Protein AF-A0A2P8K8E6-F1 (afdb_monomer)

Mean predicted aligned error: 9.0 Å

Solvent-accessible surface area (backbone atoms only — not comparable to full-atom values): 8267 Å² total; per-residue (Å²): 55,40,46,49,80,89,38,66,70,42,45,52,53,45,48,50,32,49,76,69,73,43,74,76,78,82,71,84,41,77,47,82,75,72,88,78,30,76,67,43,56,59,39,60,73,48,96,50,59,71,86,78,55,71,72,46,48,71,37,83,53,17,67,81,61,78,85,72,98,48,75,89,73,67,78,91,78,89,86,80,89,87,77,68,86,95,59,85,68,57,71,68,58,51,52,48,52,53,53,51,51,56,50,58,64,71,58,79,56,83,76,65,80,82,78,74,78,79,78,77,79,80,84,128

Foldseek 3Di:
DEEDPPDPLLVLVQVLCVVVVHDGDDPPDYDNDLPVLPCVVVVLVDVDDYDDDQLCCPDPSVPSHDDDPCPSSDDDDDDDDDDDPPDDDDPVVVVVRVVVVVVVVVCPDRGDPDPPDDDDDDDD

Structure (mmCIF, N/CA/C/O backbone):
data_AF-A0A2P8K8E6-F1
#
_entry.id   AF-A0A2P8K8E6-F1
#
loop_
_atom_site.group_PDB
_atom_site.id
_atom_site.type_symbol
_atom_site.label_atom_id
_atom_site.label_alt_id
_atom_site.label_comp_id
_atom_site.label_asym_id
_atom_site.label_entity_id
_atom_site.label_seq_id
_atom_site.pdbx_PDB_ins_code
_atom_site.Cartn_x
_atom_site.Cartn_y
_atom_site.Cartn_z
_atom_site.occupancy
_atom_site.B_iso_or_equiv
_atom_site.auth_seq_id
_atom_site.auth_comp_id
_atom_site.auth_asym_id
_atom_site.auth_atom_id
_atom_site.pdbx_PDB_model_num
ATOM 1 N N . MET A 1 1 ? 7.480 -6.698 -7.851 1.00 90.12 1 MET A N 1
ATOM 2 C CA . MET A 1 1 ? 6.929 -7.180 -6.567 1.00 90.12 1 MET A CA 1
ATOM 3 C C . MET A 1 1 ? 5.535 -6.602 -6.404 1.00 90.12 1 MET A C 1
ATOM 5 O O . MET A 1 1 ? 5.377 -5.400 -6.556 1.00 90.12 1 MET A O 1
ATOM 9 N N . LEU A 1 2 ? 4.525 -7.431 -6.148 1.00 91.12 2 LEU A N 1
ATOM 10 C CA . LEU A 1 2 ? 3.136 -6.985 -5.967 1.00 91.12 2 LEU A CA 1
ATOM 11 C C . LEU A 1 2 ? 2.491 -7.743 -4.796 1.00 91.12 2 LEU A C 1
ATOM 13 O O . LEU A 1 2 ? 2.984 -8.805 -4.424 1.00 91.12 2 LEU A O 1
ATOM 17 N N . PRO A 1 3 ? 1.412 -7.229 -4.184 1.00 89.44 3 PRO A N 1
ATOM 18 C CA . PRO A 1 3 ? 0.676 -7.975 -3.168 1.00 89.44 3 PRO A CA 1
ATOM 19 C C . PRO A 1 3 ? -0.172 -9.100 -3.764 1.00 89.44 3 PRO A C 1
ATOM 21 O O . PRO A 1 3 ? -0.210 -9.276 -4.979 1.00 89.44 3 PRO A O 1
ATOM 24 N N . GLY A 1 4 ? -0.870 -9.860 -2.917 1.00 90.69 4 GLY A N 1
ATOM 25 C CA . GLY A 1 4 ? -1.797 -10.895 -3.378 1.00 90.69 4 GLY A CA 1
ATOM 26 C C . GLY A 1 4 ? -2.880 -10.359 -4.336 1.00 90.69 4 GLY A C 1
ATOM 27 O O . GLY A 1 4 ? -3.242 -9.178 -4.267 1.00 90.69 4 GLY A O 1
ATOM 28 N N . PRO A 1 5 ? -3.438 -11.207 -5.218 1.00 91.25 5 PRO A N 1
ATOM 29 C CA . PRO A 1 5 ? -4.353 -10.800 -6.298 1.00 91.25 5 PRO A CA 1
ATOM 30 C C . PRO A 1 5 ? -5.661 -10.161 -5.801 1.00 91.25 5 PRO A C 1
ATOM 32 O O . PRO A 1 5 ? -6.295 -9.371 -6.497 1.00 91.25 5 PRO A O 1
ATOM 35 N N . ALA A 1 6 ? -6.063 -10.445 -4.560 1.00 90.31 6 ALA A N 1
ATOM 36 C CA . ALA A 1 6 ? -7.245 -9.844 -3.947 1.00 90.31 6 ALA A CA 1
ATOM 37 C C . ALA A 1 6 ? -7.035 -8.384 -3.487 1.00 90.31 6 ALA A C 1
ATOM 39 O O . ALA A 1 6 ? -8.005 -7.713 -3.117 1.00 90.31 6 ALA A O 1
ATOM 40 N N . VAL A 1 7 ? -5.804 -7.867 -3.497 1.00 88.88 7 VAL A N 1
ATOM 41 C CA . VAL A 1 7 ? -5.507 -6.506 -3.039 1.00 88.88 7 VAL A CA 1
ATOM 42 C C . VAL A 1 7 ? -5.853 -5.494 -4.129 1.00 88.88 7 VAL A C 1
ATOM 44 O O . VAL A 1 7 ? -5.358 -5.564 -5.251 1.00 88.88 7 VAL A O 1
ATOM 47 N N . ALA A 1 8 ? -6.680 -4.506 -3.775 1.00 88.19 8 ALA A N 1
ATOM 48 C CA . ALA A 1 8 ? -7.209 -3.510 -4.711 1.00 88.19 8 ALA A CA 1
ATOM 49 C C . ALA A 1 8 ? -6.117 -2.777 -5.509 1.00 88.19 8 ALA A C 1
ATOM 51 O O . ALA A 1 8 ? -6.277 -2.547 -6.702 1.00 88.19 8 ALA A O 1
ATOM 52 N N . ALA A 1 9 ? -4.989 -2.465 -4.872 1.00 87.12 9 ALA A N 1
ATOM 53 C CA . ALA A 1 9 ? -3.874 -1.794 -5.527 1.00 87.12 9 ALA A CA 1
ATOM 54 C C . ALA A 1 9 ? -3.240 -2.636 -6.653 1.00 87.12 9 ALA A C 1
ATOM 56 O O . ALA A 1 9 ? -2.928 -2.097 -7.710 1.00 87.12 9 ALA A O 1
ATOM 57 N N . ARG A 1 10 ? -3.113 -3.962 -6.474 1.00 90.31 10 ARG A N 1
ATOM 58 C CA . ARG A 1 10 ? -2.653 -4.862 -7.545 1.00 90.31 10 ARG A CA 1
ATOM 59 C C . ARG A 1 10 ? -3.666 -4.923 -8.679 1.00 90.31 10 ARG A C 1
ATOM 61 O O . ARG A 1 10 ? -3.277 -4.712 -9.822 1.00 90.31 10 ARG A O 1
ATOM 68 N N . ARG A 1 11 ? -4.953 -5.106 -8.359 1.00 91.38 11 ARG A N 1
ATOM 69 C CA . ARG A 1 11 ? -6.020 -5.089 -9.373 1.00 91.38 11 ARG A CA 1
ATOM 70 C C . ARG A 1 11 ? -6.036 -3.789 -10.175 1.00 91.38 11 ARG A C 1
ATOM 72 O O . ARG A 1 11 ? -6.285 -3.827 -11.369 1.00 91.38 11 ARG A O 1
ATOM 79 N N . SER A 1 12 ? -5.744 -2.652 -9.540 1.00 89.75 12 SER A N 1
ATOM 80 C CA . SER A 1 12 ? -5.644 -1.368 -10.239 1.00 89.75 12 SER A CA 1
ATOM 81 C C . SER A 1 12 ? -4.483 -1.338 -11.235 1.00 89.75 12 SER A C 1
ATOM 83 O O . SER A 1 12 ? -4.654 -0.810 -12.326 1.00 89.75 12 SER A O 1
ATOM 85 N N . VAL A 1 13 ? -3.312 -1.873 -10.877 1.00 90.31 13 VAL A N 1
ATOM 86 C CA . VAL A 1 13 ? -2.158 -1.949 -11.791 1.00 90.31 13 VAL A CA 1
ATOM 87 C C . VAL A 1 13 ? -2.458 -2.891 -12.955 1.00 90.31 13 VAL A C 1
ATOM 89 O O . VAL A 1 13 ? -2.269 -2.520 -14.109 1.00 90.31 13 VAL A O 1
ATOM 92 N N . GLU A 1 14 ? -2.965 -4.087 -12.657 1.00 92.69 14 GLU A N 1
ATOM 93 C CA . GLU A 1 14 ? -3.331 -5.091 -13.663 1.00 92.69 14 GLU A CA 1
ATOM 94 C C . GLU A 1 14 ? -4.424 -4.578 -14.609 1.00 92.69 14 GLU A C 1
ATOM 96 O O . GLU A 1 14 ? -4.301 -4.740 -15.819 1.00 92.69 14 GLU A O 1
ATOM 101 N N . GLY A 1 15 ? -5.446 -3.905 -14.073 1.00 91.81 15 GLY A N 1
ATOM 102 C CA . GLY A 1 15 ? -6.514 -3.291 -14.859 1.00 91.81 15 GLY A CA 1
ATOM 103 C C . GLY A 1 15 ? -5.989 -2.238 -15.832 1.00 91.81 15 GLY A C 1
ATOM 104 O O . GLY A 1 15 ? -6.319 -2.294 -17.009 1.00 91.81 15 GLY A O 1
ATOM 105 N N . ARG A 1 16 ? -5.097 -1.344 -15.386 1.00 91.00 16 ARG A N 1
ATOM 106 C CA . ARG A 1 16 ? -4.517 -0.307 -16.260 1.00 91.00 16 ARG A CA 1
ATOM 107 C C . ARG A 1 16 ? -3.595 -0.874 -17.338 1.00 91.00 16 ARG A C 1
ATOM 109 O O . ARG A 1 16 ? -3.606 -0.387 -18.463 1.00 91.00 16 ARG A O 1
ATOM 116 N N . LEU A 1 17 ? -2.823 -1.914 -17.018 1.00 92.25 17 LEU A N 1
ATOM 117 C CA . LEU A 1 17 ? -2.045 -2.650 -18.022 1.00 92.25 17 LEU A CA 1
ATOM 118 C C . LEU A 1 17 ? -2.977 -3.271 -19.072 1.00 92.25 17 LEU A C 1
ATOM 120 O O . LEU A 1 17 ? -2.742 -3.106 -20.266 1.00 92.25 17 LEU A O 1
ATOM 124 N N . ALA A 1 18 ? -4.060 -3.916 -18.634 1.00 94.06 18 ALA A N 1
ATOM 125 C CA . ALA A 1 18 ? -5.036 -4.529 -19.529 1.00 94.06 18 ALA A CA 1
ATOM 126 C C . ALA A 1 18 ? -5.769 -3.497 -20.407 1.00 94.06 18 ALA A C 1
ATOM 128 O O . ALA A 1 18 ? -5.896 -3.711 -21.610 1.00 94.06 18 ALA A O 1
ATOM 129 N N . GLU A 1 19 ? -6.201 -2.365 -19.841 1.00 93.25 19 GLU A N 1
ATOM 130 C CA . GLU A 1 19 ? -6.820 -1.246 -20.573 1.00 93.25 19 GLU A CA 1
ATOM 131 C C . GLU A 1 19 ? -5.888 -0.675 -21.653 1.00 93.25 19 GLU A C 1
ATOM 133 O O . GLU A 1 19 ? -6.347 -0.285 -22.724 1.00 93.25 19 GLU A O 1
ATOM 138 N N . ALA A 1 20 ? -4.577 -0.681 -21.401 1.00 92.00 20 ALA A N 1
ATOM 139 C CA . ALA A 1 20 ? -3.555 -0.271 -22.359 1.00 92.00 20 ALA A CA 1
ATOM 140 C C . ALA A 1 20 ? -3.164 -1.371 -23.372 1.00 92.00 20 ALA A C 1
ATOM 142 O O . ALA A 1 20 ? -2.270 -1.154 -24.190 1.00 92.00 20 ALA A O 1
ATOM 143 N N . GLY A 1 21 ? -3.783 -2.558 -23.322 1.00 95.62 21 GLY A N 1
ATOM 144 C CA . GLY A 1 21 ? -3.440 -3.696 -24.185 1.00 95.62 21 GLY A CA 1
ATOM 145 C C . GLY A 1 21 ? -2.081 -4.336 -23.871 1.00 95.62 21 GLY A C 1
ATOM 146 O O . GLY A 1 21 ? -1.519 -5.043 -24.708 1.00 95.62 21 GLY A O 1
ATOM 147 N N . LEU A 1 22 ? -1.533 -4.081 -22.680 1.00 94.62 22 LEU A N 1
ATOM 148 C CA . LEU A 1 22 ? -0.250 -4.611 -22.229 1.00 94.62 22 LEU A CA 1
ATOM 149 C C . LEU A 1 22 ? -0.424 -5.978 -21.545 1.00 94.62 22 LEU A C 1
ATOM 151 O O . LEU A 1 22 ? -1.478 -6.265 -20.970 1.00 94.62 22 LEU A O 1
ATOM 155 N N . PRO A 1 23 ? 0.611 -6.839 -21.567 1.00 96.19 23 PRO A N 1
ATOM 156 C CA . PRO A 1 23 ? 0.568 -8.105 -20.849 1.00 96.19 23 PRO A CA 1
ATOM 157 C C . PRO A 1 23 ? 0.446 -7.886 -19.331 1.00 96.19 23 PRO A C 1
ATOM 159 O O . PRO A 1 23 ? 0.897 -6.861 -18.807 1.00 96.19 23 PRO A O 1
ATOM 162 N N . PRO A 1 24 ? -0.103 -8.870 -18.594 1.00 93.38 24 PRO A N 1
ATOM 163 C CA . PRO A 1 24 ? -0.142 -8.806 -17.141 1.00 93.38 24 PRO A CA 1
ATOM 164 C C . PRO A 1 24 ? 1.280 -8.695 -16.560 1.00 93.38 24 PRO A C 1
ATOM 166 O O . PRO A 1 24 ? 2.241 -9.217 -17.139 1.00 93.38 24 PRO A O 1
ATOM 169 N N . PRO A 1 25 ? 1.439 -8.045 -15.395 1.00 92.94 25 PRO A N 1
ATOM 170 C CA . PRO A 1 25 ? 2.747 -7.854 -14.790 1.00 92.94 25 PRO A CA 1
ATOM 171 C C . PRO A 1 25 ? 3.358 -9.204 -14.394 1.00 92.94 25 PRO A C 1
ATOM 173 O O . PRO A 1 25 ? 2.700 -10.055 -13.792 1.00 92.94 25 PRO A O 1
ATOM 176 N N . ARG A 1 26 ? 4.654 -9.396 -14.665 1.00 95.31 26 ARG A N 1
ATOM 177 C CA . ARG A 1 26 ? 5.403 -10.547 -14.138 1.00 95.31 26 ARG A CA 1
ATOM 178 C C . ARG A 1 26 ? 5.650 -10.365 -12.642 1.00 95.31 26 ARG A C 1
ATOM 180 O O . ARG A 1 26 ? 6.473 -9.551 -12.224 1.00 95.31 26 ARG A O 1
ATOM 187 N N . VAL A 1 27 ? 4.946 -11.141 -11.822 1.00 93.56 27 VAL A N 1
ATOM 188 C CA . VAL A 1 27 ? 5.088 -11.096 -10.361 1.00 93.56 27 VAL A CA 1
ATOM 189 C C . VAL A 1 27 ? 6.189 -12.053 -9.908 1.00 93.56 27 VAL A C 1
ATOM 191 O O . VAL A 1 27 ? 5.943 -13.234 -9.703 1.00 93.56 27 VAL A O 1
ATOM 194 N N . THR A 1 28 ? 7.407 -11.535 -9.727 1.00 94.25 28 THR A N 1
ATOM 195 C CA . THR A 1 28 ? 8.548 -12.317 -9.203 1.00 94.25 28 THR A CA 1
ATOM 196 C C . THR A 1 28 ? 8.433 -12.602 -7.705 1.00 94.25 28 THR A C 1
ATOM 198 O O . THR A 1 28 ? 8.886 -13.633 -7.225 1.00 94.25 28 THR A O 1
ATOM 201 N N . VAL A 1 29 ? 7.843 -11.667 -6.956 1.00 90.75 29 VAL A N 1
ATOM 202 C CA . VAL A 1 29 ? 7.691 -11.756 -5.499 1.00 90.75 29 VAL A CA 1
ATOM 203 C C . VAL A 1 29 ? 6.304 -11.251 -5.132 1.00 90.75 29 VAL A C 1
ATOM 205 O O . VAL A 1 29 ? 5.954 -10.112 -5.473 1.00 90.75 29 VAL A O 1
ATOM 208 N N . GLU A 1 30 ? 5.539 -12.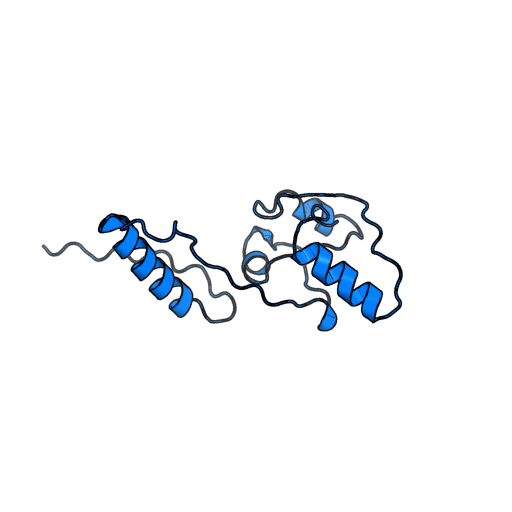102 -4.447 1.00 91.81 30 GLU A N 1
ATOM 209 C CA . GLU A 1 30 ? 4.225 -11.776 -3.901 1.00 91.81 30 GLU A CA 1
ATOM 210 C C . GLU A 1 30 ? 4.324 -11.456 -2.404 1.00 91.81 30 GLU A C 1
ATOM 212 O O . GLU A 1 30 ? 4.855 -12.251 -1.631 1.00 91.81 30 GLU A O 1
ATOM 217 N N . VAL A 1 31 ? 3.827 -10.285 -1.987 1.00 84.19 31 VAL A N 1
ATOM 218 C CA . VAL A 1 31 ? 3.950 -9.818 -0.594 1.00 84.19 31 VAL A CA 1
ATOM 219 C C . VAL A 1 31 ? 2.711 -9.065 -0.130 1.00 84.19 31 VAL A C 1
ATOM 221 O O . VAL A 1 31 ? 2.444 -7.948 -0.566 1.00 84.19 31 VAL A O 1
ATOM 224 N N . SER A 1 32 ? 2.004 -9.614 0.851 1.00 73.81 32 SER A N 1
ATOM 225 C CA . SER A 1 32 ? 0.756 -9.019 1.350 1.00 73.81 32 SER A CA 1
ATOM 226 C C . SER A 1 32 ? 0.940 -7.953 2.439 1.00 73.81 32 SER A C 1
ATOM 228 O O . SER A 1 32 ? -0.017 -7.253 2.759 1.00 73.81 32 SER A O 1
ATOM 230 N N . ASN A 1 33 ? 2.147 -7.785 2.993 1.00 68.88 33 ASN A N 1
ATOM 231 C CA . ASN A 1 33 ? 2.449 -6.750 3.987 1.00 68.88 33 ASN A CA 1
ATOM 232 C C . ASN A 1 33 ? 3.605 -5.845 3.537 1.00 68.88 33 ASN A C 1
ATOM 234 O O . ASN A 1 33 ? 4.777 -6.148 3.749 1.00 68.88 33 ASN A O 1
ATOM 238 N N . THR A 1 34 ? 3.259 -4.701 2.955 1.00 63.12 34 THR A N 1
ATOM 239 C CA . THR A 1 34 ? 4.213 -3.656 2.552 1.00 63.12 34 THR A CA 1
ATOM 240 C C . THR A 1 34 ? 4.360 -2.547 3.601 1.00 63.12 34 THR A C 1
ATOM 242 O O . THR A 1 34 ? 5.165 -1.634 3.427 1.00 63.12 34 THR A O 1
ATOM 245 N N . ALA A 1 35 ? 3.618 -2.614 4.716 1.00 58.78 35 ALA A N 1
ATOM 246 C CA . ALA A 1 35 ? 3.528 -1.523 5.685 1.00 58.78 35 ALA A CA 1
ATOM 247 C C . ALA A 1 35 ? 4.786 -1.337 6.549 1.00 58.78 35 ALA A C 1
ATOM 249 O O . ALA A 1 35 ? 5.051 -0.227 7.002 1.00 58.78 35 ALA A O 1
ATOM 250 N N . GLY A 1 36 ? 5.575 -2.397 6.750 1.00 60.59 36 GLY A N 1
ATOM 251 C CA . GLY A 1 36 ? 6.756 -2.379 7.624 1.00 60.59 36 GLY A CA 1
ATOM 252 C C . GLY A 1 36 ? 8.073 -1.977 6.955 1.00 60.59 36 GLY A C 1
ATOM 253 O O . GLY A 1 36 ? 9.114 -2.015 7.608 1.00 60.59 36 GLY A O 1
ATOM 254 N N . GLY A 1 37 ? 8.069 -1.675 5.654 1.00 67.06 37 GLY A N 1
ATOM 255 C CA . GLY A 1 37 ? 9.252 -1.256 4.891 1.00 67.06 37 GLY A CA 1
ATOM 256 C C . GLY A 1 37 ? 10.398 -2.274 4.764 1.00 67.06 37 GLY A C 1
ATOM 257 O O . GLY A 1 37 ? 11.312 -2.058 3.979 1.00 67.06 37 GLY A O 1
ATOM 258 N N . GLN A 1 38 ? 10.350 -3.407 5.470 1.00 69.44 38 GLN A N 1
ATOM 259 C CA . GLN A 1 38 ? 11.415 -4.421 5.497 1.00 69.44 38 GLN A CA 1
ATOM 260 C C . GLN A 1 38 ? 11.776 -4.943 4.100 1.00 69.44 38 GLN A C 1
ATOM 262 O O . GLN A 1 38 ? 12.941 -5.190 3.801 1.00 69.44 38 GLN A O 1
ATOM 267 N N . LEU A 1 39 ? 10.780 -5.057 3.221 1.00 78.88 39 LEU A N 1
ATOM 268 C CA . LEU A 1 39 ? 10.949 -5.574 1.862 1.00 78.88 39 LEU A CA 1
ATOM 269 C C . LEU A 1 39 ? 11.250 -4.481 0.829 1.00 78.88 39 LEU A C 1
ATOM 271 O O . LEU A 1 39 ? 11.501 -4.788 -0.331 1.00 78.88 39 LEU A O 1
ATOM 275 N N . ASN A 1 40 ? 11.317 -3.215 1.245 1.00 85.75 40 ASN A N 1
ATOM 276 C CA . ASN A 1 40 ? 11.693 -2.120 0.352 1.00 85.75 40 ASN A CA 1
ATOM 277 C C . ASN A 1 40 ? 13.174 -2.166 -0.013 1.00 85.75 40 ASN A C 1
ATOM 279 O O . ASN A 1 40 ?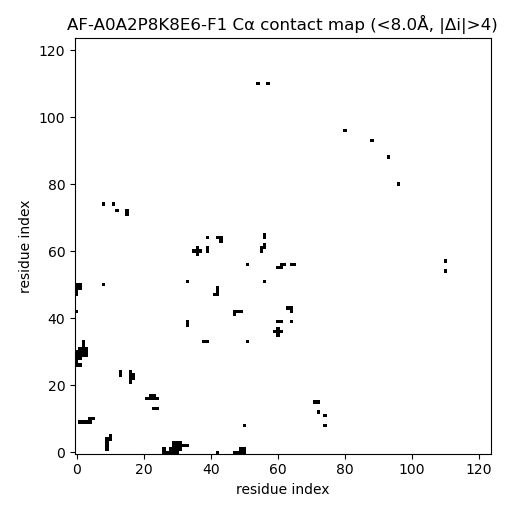 13.535 -1.737 -1.103 1.00 85.75 40 ASN A O 1
ATOM 283 N N . ARG A 1 41 ? 14.024 -2.769 0.832 1.00 86.62 41 ARG A N 1
ATOM 284 C CA . ARG A 1 41 ? 15.414 -3.048 0.449 1.00 86.62 41 ARG A CA 1
ATOM 285 C C . ARG A 1 41 ? 15.512 -3.962 -0.763 1.00 86.62 41 ARG A C 1
ATOM 287 O O . ARG A 1 41 ? 16.393 -3.751 -1.579 1.00 86.62 41 ARG A O 1
ATOM 294 N N . LEU A 1 42 ? 14.601 -4.925 -0.912 1.00 89.06 42 LEU A N 1
ATOM 295 C CA . LEU A 1 42 ? 14.599 -5.802 -2.080 1.00 89.06 42 LEU A CA 1
ATOM 296 C C . LEU A 1 42 ? 14.365 -4.994 -3.361 1.00 89.06 42 LEU A C 1
ATOM 298 O O . LEU A 1 42 ? 15.052 -5.209 -4.349 1.00 89.06 42 LEU A O 1
ATOM 302 N N . VAL A 1 43 ? 13.444 -4.029 -3.318 1.00 91.56 43 VAL A N 1
ATOM 303 C CA . VAL A 1 43 ? 13.203 -3.083 -4.419 1.00 91.56 43 VAL A CA 1
ATOM 304 C C . VAL A 1 43 ? 14.424 -2.181 -4.634 1.00 91.56 43 VAL A C 1
ATOM 306 O O . VAL A 1 43 ? 14.863 -2.025 -5.760 1.00 91.56 43 VAL A O 1
ATOM 309 N N . ALA A 1 44 ? 15.024 -1.645 -3.569 1.00 91.25 44 ALA A N 1
ATOM 310 C CA . ALA A 1 44 ? 16.185 -0.755 -3.664 1.00 91.25 44 ALA A CA 1
ATOM 311 C C . ALA A 1 44 ? 17.479 -1.446 -4.149 1.00 91.25 44 ALA A C 1
ATOM 313 O O . ALA A 1 44 ? 18.421 -0.768 -4.547 1.00 91.25 44 ALA A O 1
ATOM 314 N N . GLN A 1 45 ? 17.553 -2.777 -4.072 1.00 91.94 45 GLN A N 1
ATOM 315 C CA . GLN A 1 45 ? 18.737 -3.580 -4.406 1.00 91.94 45 GLN A CA 1
ATOM 316 C C . GLN A 1 45 ? 18.511 -4.495 -5.621 1.00 91.94 45 GLN A C 1
ATOM 318 O O . GLN A 1 45 ? 19.254 -5.455 -5.816 1.00 91.94 45 GLN A O 1
ATOM 323 N N . SER A 1 46 ? 17.472 -4.241 -6.418 1.00 93.50 46 SER A N 1
ATOM 324 C CA . SER A 1 46 ? 17.168 -5.006 -7.629 1.00 93.50 46 SER A CA 1
ATOM 325 C C . SER A 1 46 ? 16.465 -4.137 -8.671 1.00 93.50 46 SER A C 1
ATOM 327 O O . SER A 1 46 ? 16.102 -2.999 -8.395 1.00 93.50 46 SER A O 1
ATOM 329 N N . ASP A 1 47 ? 16.192 -4.708 -9.842 1.00 93.38 47 ASP A N 1
ATOM 330 C CA . ASP A 1 47 ? 15.384 -4.069 -10.890 1.00 93.38 47 ASP A CA 1
ATOM 331 C C . ASP A 1 47 ? 13.874 -4.323 -10.712 1.00 93.38 47 ASP A C 1
ATOM 333 O O . ASP A 1 47 ? 13.082 -4.249 -11.656 1.00 93.38 47 ASP A O 1
ATOM 337 N N . LEU A 1 48 ? 13.443 -4.686 -9.501 1.00 94.12 48 LEU A N 1
ATOM 338 C CA . LEU A 1 48 ? 12.030 -4.889 -9.211 1.00 94.12 48 LEU A CA 1
ATOM 339 C C . LEU A 1 48 ? 11.317 -3.552 -9.032 1.00 94.12 48 LEU A C 1
ATOM 341 O O . LEU A 1 48 ? 11.787 -2.651 -8.352 1.00 94.12 48 LEU A O 1
ATOM 345 N N . VAL A 1 49 ? 10.091 -3.483 -9.542 1.00 92.19 49 VAL A N 1
ATOM 346 C CA . VAL A 1 49 ? 9.160 -2.377 -9.287 1.00 92.19 49 VAL A CA 1
ATOM 347 C C . VAL A 1 49 ? 8.079 -2.837 -8.311 1.00 92.19 49 VAL A C 1
ATOM 349 O O . VAL A 1 49 ? 7.692 -4.011 -8.314 1.00 92.19 49 VAL A O 1
ATOM 352 N N . SER A 1 50 ? 7.595 -1.931 -7.460 1.00 91.06 50 SER A N 1
ATOM 353 C CA . SER A 1 50 ? 6.519 -2.195 -6.500 1.00 91.06 50 SER A CA 1
ATOM 354 C C . SER A 1 50 ? 5.570 -1.002 -6.376 1.00 91.06 50 SER A C 1
ATOM 356 O O . SER A 1 50 ? 5.814 0.069 -6.926 1.00 91.06 50 SER A O 1
ATOM 358 N N . ILE A 1 51 ? 4.484 -1.200 -5.635 1.00 88.81 51 ILE A N 1
ATOM 359 C CA . ILE A 1 51 ? 3.512 -0.167 -5.271 1.00 88.81 51 ILE A CA 1
ATOM 360 C C . ILE A 1 51 ? 3.705 0.266 -3.813 1.00 88.81 51 ILE A C 1
ATOM 362 O O . ILE A 1 51 ? 3.946 -0.560 -2.931 1.00 88.8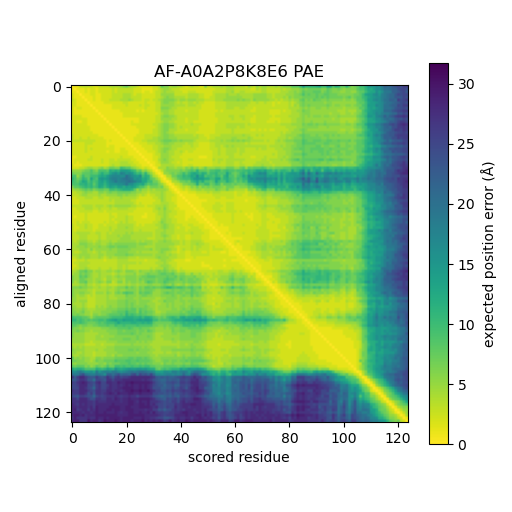1 51 ILE A O 1
ATOM 366 N N . MET A 1 52 ? 3.566 1.564 -3.549 1.00 87.31 52 MET A N 1
ATOM 367 C CA . MET A 1 52 ? 3.746 2.164 -2.224 1.00 87.31 52 MET A CA 1
ATOM 368 C C . MET A 1 52 ? 2.790 3.351 -2.036 1.00 87.31 52 MET A C 1
ATOM 370 O O . MET A 1 52 ? 2.471 4.050 -2.994 1.00 87.31 52 MET A O 1
ATOM 374 N N . SER A 1 53 ? 2.336 3.587 -0.799 1.00 87.31 53 SER A N 1
A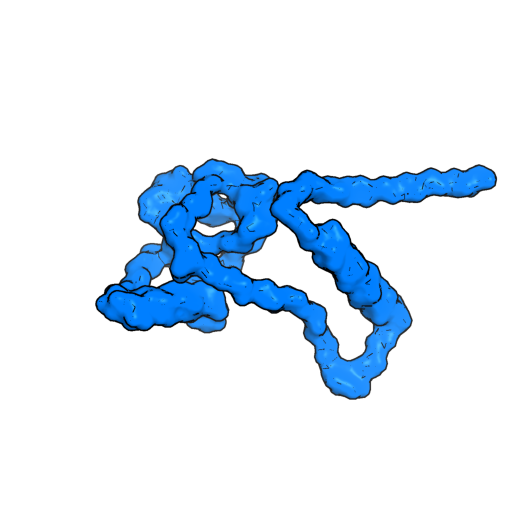TOM 375 C CA . SER A 1 53 ? 1.606 4.813 -0.450 1.00 87.31 53 SER A CA 1
ATOM 376 C C . SER A 1 53 ? 2.540 6.020 -0.493 1.00 87.31 53 SER A C 1
ATOM 378 O O . SER A 1 53 ? 3.623 5.974 0.083 1.00 87.31 53 SER A O 1
ATOM 380 N N . GLU A 1 54 ? 2.101 7.136 -1.069 1.00 87.25 54 GLU A N 1
ATOM 381 C CA . GLU A 1 54 ? 2.892 8.375 -1.112 1.00 87.25 54 GLU A CA 1
ATOM 382 C C . GLU A 1 54 ? 3.301 8.854 0.292 1.00 87.25 54 GLU A C 1
ATOM 384 O O . GLU A 1 54 ? 4.443 9.248 0.513 1.00 87.25 54 GLU A O 1
ATOM 389 N N . SER A 1 55 ? 2.424 8.683 1.287 1.00 84.81 55 SER A N 1
ATOM 390 C CA . SER A 1 55 ? 2.753 8.961 2.691 1.00 84.81 55 SER A CA 1
ATOM 391 C C . SER A 1 55 ? 3.890 8.090 3.242 1.00 84.81 55 SER A C 1
ATOM 393 O O . SER A 1 55 ? 4.662 8.550 4.073 1.00 84.81 55 SER A O 1
ATOM 395 N N . GLN A 1 56 ? 4.029 6.844 2.779 1.00 85.44 56 GLN A N 1
ATOM 396 C CA . GLN A 1 56 ? 5.111 5.940 3.192 1.00 85.44 56 GLN A CA 1
ATOM 397 C C . GLN A 1 56 ? 6.430 6.240 2.494 1.00 85.44 56 GLN A C 1
ATOM 399 O O . GLN A 1 56 ? 7.489 5.966 3.065 1.00 85.44 56 GLN A O 1
ATOM 404 N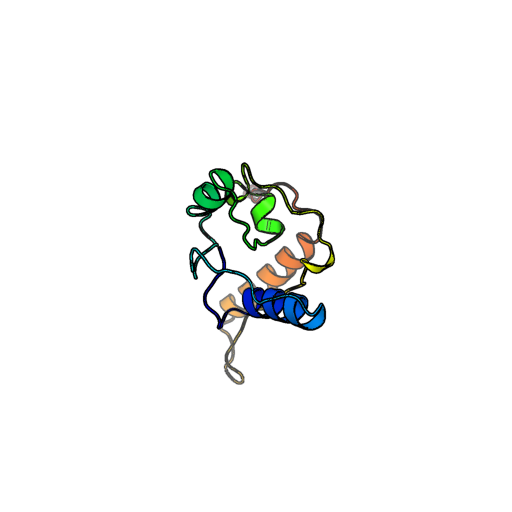 N . LEU A 1 57 ? 6.365 6.804 1.290 1.00 88.44 57 LEU A N 1
ATOM 405 C CA . LEU A 1 57 ? 7.541 7.222 0.541 1.00 88.44 57 LEU A CA 1
ATOM 406 C C . LEU A 1 57 ? 8.273 8.375 1.246 1.00 88.44 57 LEU A C 1
ATOM 408 O O . LEU A 1 57 ? 9.497 8.396 1.261 1.00 88.44 57 LEU A O 1
ATOM 412 N N . GLY A 1 58 ? 7.535 9.282 1.897 1.00 86.31 58 GLY A N 1
ATOM 413 C CA . GLY A 1 58 ? 8.109 10.372 2.699 1.00 86.31 58 GLY A CA 1
ATOM 414 C C . GLY A 1 58 ? 8.654 9.958 4.075 1.00 86.31 58 GLY A C 1
ATOM 415 O O . GLY A 1 58 ? 9.201 10.790 4.794 1.00 86.31 58 GLY A O 1
ATOM 416 N N . MET A 1 59 ? 8.495 8.693 4.473 1.00 86.75 59 MET A N 1
ATOM 417 C CA . MET A 1 59 ? 8.961 8.166 5.761 1.00 86.75 59 MET A CA 1
ATOM 418 C C . MET A 1 59 ? 10.236 7.329 5.599 1.00 86.75 59 MET A C 1
ATOM 420 O O . MET A 1 59 ? 10.673 7.037 4.490 1.00 86.75 59 MET A O 1
ATOM 424 N N . ALA A 1 60 ? 10.800 6.847 6.713 1.00 86.19 60 ALA A N 1
ATOM 425 C CA . ALA A 1 60 ? 11.961 5.948 6.703 1.00 86.19 60 ALA A CA 1
ATOM 426 C C . ALA A 1 60 ? 11.756 4.688 5.835 1.00 86.19 60 ALA A C 1
ATOM 428 O O . ALA A 1 60 ? 12.717 4.146 5.295 1.00 86.19 60 ALA A O 1
ATOM 429 N N . SER A 1 61 ? 10.508 4.237 5.657 1.00 84.81 61 SER A N 1
ATOM 430 C CA . SER A 1 61 ? 10.170 3.143 4.742 1.00 84.81 61 SER A CA 1
ATOM 431 C C . SER A 1 61 ? 10.478 3.453 3.275 1.00 84.81 61 SER A C 1
ATOM 433 O O . SER A 1 61 ? 10.751 2.523 2.526 1.00 84.81 61 SER A O 1
ATOM 435 N N . GLY A 1 62 ? 10.432 4.714 2.848 1.00 87.56 62 GLY A N 1
ATOM 436 C CA . GLY A 1 62 ? 10.711 5.127 1.471 1.00 87.56 62 GLY A CA 1
ATOM 437 C C . GLY A 1 62 ? 12.187 5.377 1.165 1.00 87.56 62 GLY A C 1
ATOM 438 O O . GLY A 1 62 ? 12.523 5.680 0.024 1.00 87.56 62 GLY A O 1
ATOM 439 N N . GLN A 1 63 ? 13.078 5.260 2.154 1.00 88.31 63 GLN A N 1
ATOM 440 C CA . GLN A 1 63 ? 14.493 5.575 1.978 1.00 88.31 63 GLN A CA 1
ATOM 441 C C . GLN A 1 63 ? 15.119 4.738 0.850 1.00 88.31 63 GLN A C 1
ATOM 443 O O . GLN A 1 63 ? 15.067 3.509 0.875 1.00 88.31 63 GLN A O 1
ATOM 448 N N . GLY A 1 64 ? 15.750 5.413 -0.114 1.00 89.81 64 GLY A N 1
ATOM 449 C CA . GLY A 1 64 ? 16.390 4.764 -1.265 1.00 89.81 64 GLY A CA 1
ATOM 450 C C . GLY A 1 64 ? 15.425 4.331 -2.372 1.00 89.81 64 GLY A C 1
ATOM 451 O O . GLY A 1 64 ? 15.850 3.659 -3.305 1.00 89.81 64 GLY A O 1
ATOM 452 N N . LEU A 1 65 ? 14.147 4.711 -2.286 1.00 91.88 65 LEU A N 1
ATOM 453 C CA . LEU A 1 65 ? 13.162 4.495 -3.339 1.00 91.88 65 LEU A CA 1
ATOM 454 C C . LEU A 1 65 ? 12.810 5.811 -4.028 1.00 91.88 65 LEU A C 1
ATOM 456 O O . LEU A 1 65 ? 12.786 6.873 -3.407 1.00 91.88 65 LEU A O 1
ATOM 460 N N . ALA A 1 66 ? 12.479 5.719 -5.311 1.00 92.88 66 ALA A N 1
ATOM 461 C CA . ALA A 1 66 ? 11.975 6.834 -6.094 1.00 92.88 66 ALA A CA 1
ATOM 462 C C . ALA A 1 66 ? 10.657 6.439 -6.775 1.00 92.88 66 ALA A C 1
ATOM 464 O O . ALA A 1 66 ? 10.503 5.287 -7.194 1.00 92.88 66 ALA A O 1
ATOM 465 N N . PRO A 1 67 ? 9.694 7.369 -6.896 1.00 92.56 67 PRO A N 1
ATOM 466 C CA . PRO A 1 67 ? 8.493 7.115 -7.669 1.00 92.56 67 PRO A CA 1
ATOM 467 C C . PRO A 1 67 ? 8.853 7.083 -9.159 1.00 92.56 67 PRO A C 1
ATOM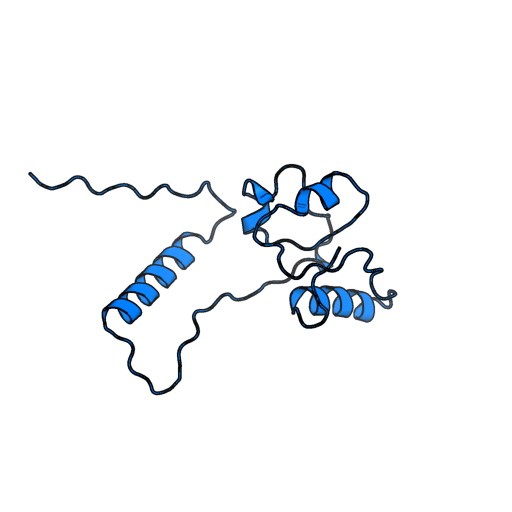 469 O O . PRO A 1 67 ? 9.594 7.938 -9.644 1.00 92.56 67 PRO A O 1
ATOM 472 N N . LEU A 1 68 ? 8.297 6.126 -9.902 1.00 90.81 68 LEU A N 1
ATOM 473 C CA . LEU A 1 68 ? 8.416 6.131 -11.358 1.00 90.81 68 LEU A CA 1
ATOM 474 C C . LEU A 1 68 ? 7.576 7.277 -11.950 1.00 90.81 68 LEU A C 1
ATOM 476 O O . LEU A 1 68 ? 6.477 7.540 -11.444 1.00 90.81 68 LEU A O 1
ATOM 480 N N . PRO A 1 69 ? 8.042 7.948 -13.022 1.00 88.62 69 PRO A N 1
ATOM 481 C CA . PRO A 1 69 ? 7.322 9.039 -13.679 1.00 88.62 69 PRO A CA 1
ATOM 482 C C . PRO A 1 69 ? 6.166 8.506 -14.547 1.00 88.62 69 PRO A C 1
ATOM 484 O O . PRO A 1 69 ? 6.115 8.738 -15.748 1.00 88.62 69 PRO A O 1
ATOM 487 N N . MET A 1 70 ? 5.242 7.763 -13.932 1.00 84.75 70 MET A N 1
ATOM 488 C CA . MET A 1 70 ? 4.080 7.146 -14.572 1.00 84.75 70 MET A CA 1
ATOM 489 C C . MET A 1 70 ? 2.814 7.629 -13.860 1.00 84.75 70 MET A C 1
ATOM 491 O O . MET A 1 70 ? 2.449 7.134 -12.788 1.00 84.75 70 MET A O 1
ATOM 495 N N . ALA A 1 71 ? 2.161 8.647 -14.421 1.00 82.44 71 ALA A N 1
ATOM 496 C CA . ALA A 1 71 ? 0.947 9.233 -13.844 1.00 82.44 71 ALA A CA 1
ATOM 497 C C . ALA A 1 71 ? -0.204 8.213 -13.829 1.00 82.44 71 ALA A C 1
ATOM 499 O O . ALA A 1 71 ? -0.967 8.109 -12.866 1.00 82.44 71 ALA A O 1
ATOM 500 N N . GLU A 1 72 ? -0.232 7.364 -14.846 1.00 80.06 72 GLU A N 1
ATOM 501 C CA . GLU A 1 72 ? -1.106 6.217 -15.035 1.00 80.06 72 GLU A CA 1
ATOM 502 C C . GLU A 1 72 ? -0.815 5.091 -14.035 1.00 80.06 72 GLU A C 1
ATOM 504 O O . GLU A 1 72 ? -1.544 4.111 -14.009 1.00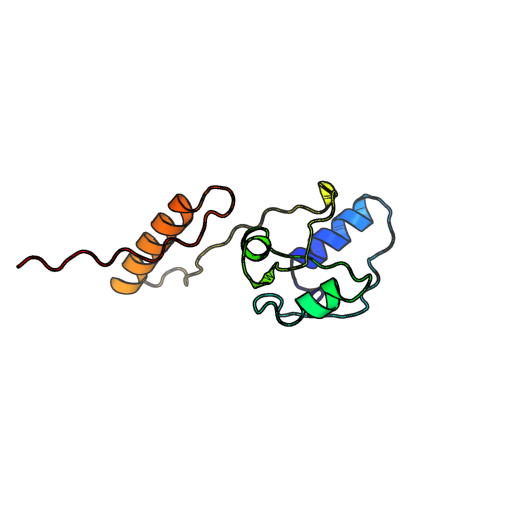 80.06 72 GLU A O 1
ATOM 509 N N . ALA A 1 73 ? 0.175 5.206 -13.147 1.00 77.38 73 ALA A N 1
ATOM 510 C CA . ALA A 1 73 ? 0.354 4.284 -12.019 1.00 77.38 73 ALA A CA 1
ATOM 511 C C . ALA A 1 73 ? -0.230 4.816 -10.705 1.00 77.38 73 ALA A C 1
ATOM 513 O O . ALA A 1 73 ? -0.192 4.120 -9.690 1.00 77.38 73 ALA A O 1
ATOM 514 N N . ARG A 1 74 ? -0.731 6.057 -10.689 1.00 84.50 74 ARG A N 1
ATOM 515 C CA . ARG A 1 74 ? -1.232 6.709 -9.475 1.00 84.50 74 ARG A CA 1
ATOM 516 C C . ARG A 1 74 ? -2.721 6.445 -9.305 1.00 84.50 74 ARG A C 1
ATOM 518 O O . ARG A 1 74 ? -3.521 6.719 -10.202 1.00 84.50 74 ARG A O 1
ATOM 525 N N . PHE A 1 75 ? -3.100 5.930 -8.143 1.00 84.06 75 PHE A N 1
ATOM 526 C CA . PHE A 1 75 ? -4.490 5.682 -7.778 1.00 84.06 75 PHE A CA 1
ATOM 527 C C . PHE A 1 75 ? -4.777 6.242 -6.388 1.00 84.06 75 PHE A C 1
ATOM 529 O O . PHE A 1 75 ? -3.994 6.083 -5.451 1.00 84.06 75 PHE A O 1
ATOM 536 N N . THR A 1 76 ? -5.930 6.890 -6.259 1.00 84.19 76 THR A N 1
ATOM 537 C CA . THR A 1 76 ? -6.414 7.398 -4.979 1.00 84.19 76 THR A CA 1
ATOM 538 C C . THR A 1 76 ? -7.112 6.270 -4.239 1.00 84.19 76 THR A C 1
ATOM 540 O O . THR A 1 76 ? -7.970 5.587 -4.797 1.00 84.19 76 THR A O 1
ATOM 543 N N . ARG A 1 77 ? -6.763 6.076 -2.967 1.00 83.62 77 ARG A N 1
ATOM 544 C CA . ARG A 1 77 ? -7.517 5.205 -2.064 1.00 83.62 77 ARG A CA 1
ATOM 545 C C . ARG A 1 77 ? -8.144 6.043 -0.961 1.00 83.62 77 ARG A C 1
ATOM 547 O O . ARG A 1 77 ? -7.475 6.899 -0.388 1.00 83.62 77 ARG A O 1
ATOM 554 N N . THR A 1 78 ? -9.391 5.747 -0.626 1.00 86.44 78 THR A N 1
ATOM 555 C CA . THR A 1 78 ? -10.044 6.319 0.553 1.00 86.44 78 THR A CA 1
ATOM 556 C C . THR A 1 78 ? -9.765 5.421 1.749 1.00 86.44 78 THR A C 1
ATOM 558 O O . THR A 1 78 ? -10.000 4.213 1.692 1.00 86.44 78 THR A O 1
ATOM 561 N N . ILE A 1 79 ? -9.247 6.004 2.828 1.00 86.44 79 ILE A N 1
ATOM 562 C CA . ILE A 1 79 ? -9.096 5.328 4.118 1.00 86.44 79 ILE A CA 1
ATOM 563 C C . ILE A 1 79 ? -10.266 5.739 4.999 1.00 86.44 79 ILE A C 1
ATOM 565 O O . ILE A 1 79 ? -10.582 6.921 5.091 1.00 86.44 79 ILE A O 1
ATOM 569 N N . GLY A 1 80 ? -10.915 4.759 5.622 1.00 91.12 80 GLY A N 1
ATOM 570 C CA . GLY A 1 80 ? -12.070 4.987 6.480 1.00 91.12 80 GLY A CA 1
ATOM 571 C C . GLY A 1 80 ? -12.045 4.091 7.709 1.00 91.12 80 GLY A C 1
ATOM 572 O O . GLY A 1 80 ? -11.407 3.037 7.716 1.00 91.12 80 GLY A O 1
ATOM 573 N N . ALA A 1 81 ? -12.762 4.520 8.742 1.00 92.62 81 ALA A N 1
ATOM 574 C CA . ALA A 1 81 ? -13.068 3.695 9.899 1.00 92.62 81 ALA A CA 1
ATOM 575 C C . ALA A 1 81 ? -14.371 2.927 9.641 1.00 92.62 81 ALA A C 1
ATOM 577 O O . ALA A 1 81 ? -15.365 3.509 9.210 1.00 92.62 81 ALA A O 1
ATOM 578 N N . LEU A 1 82 ? -14.372 1.618 9.899 1.00 93.94 82 LEU A N 1
ATOM 579 C CA . LEU A 1 82 ? -15.557 0.777 9.742 1.00 93.94 82 LEU A CA 1
ATOM 580 C C . LEU A 1 82 ? -16.123 0.413 11.113 1.00 93.94 82 LEU A C 1
ATOM 582 O O . LEU A 1 82 ? -15.399 -0.057 11.990 1.00 93.94 82 LEU A O 1
ATOM 586 N N . THR A 1 83 ? -17.433 0.584 11.275 1.00 94.00 83 THR A N 1
ATOM 587 C CA . THR A 1 83 ? -18.175 0.199 12.480 1.00 94.00 83 THR A CA 1
ATOM 588 C C . THR A 1 83 ? -19.386 -0.647 12.104 1.00 94.00 83 THR A C 1
ATOM 590 O O . THR A 1 83 ? -19.875 -0.611 10.971 1.00 94.00 83 THR A O 1
ATOM 593 N N . ARG A 1 84 ? -19.867 -1.474 13.039 1.00 95.19 84 ARG A N 1
ATOM 594 C CA . ARG A 1 84 ? -21.049 -2.302 12.789 1.00 95.19 84 ARG A CA 1
ATOM 595 C C . ARG A 1 84 ? -22.293 -1.414 12.767 1.00 95.19 84 ARG A C 1
ATOM 597 O O . ARG A 1 84 ? -22.591 -0.738 13.748 1.00 95.19 84 ARG A O 1
ATOM 604 N N . LYS A 1 85 ? -23.060 -1.483 11.677 1.00 94.56 85 LYS A N 1
ATOM 605 C CA . LYS A 1 85 ? -24.356 -0.804 11.566 1.00 94.56 85 LYS A CA 1
ATOM 606 C C . LYS A 1 85 ? -25.283 -1.217 12.717 1.00 94.56 85 LYS A C 1
ATOM 608 O O . LYS A 1 85 ? -25.415 -2.402 13.008 1.00 94.56 85 LYS A O 1
ATOM 613 N N . GLY A 1 86 ? -25.944 -0.237 13.331 1.00 92.75 86 GLY A N 1
ATOM 614 C CA . GLY A 1 86 ? -26.943 -0.461 14.382 1.00 92.75 86 GLY A CA 1
ATOM 615 C C . GLY A 1 86 ? -26.372 -0.702 15.781 1.00 92.75 86 GLY A C 1
ATOM 616 O O . GLY A 1 86 ? -27.144 -0.942 16.702 1.00 92.75 86 GLY A O 1
ATOM 617 N N . VAL A 1 87 ? -25.051 -0.622 15.964 1.00 93.62 87 VAL A N 1
ATOM 618 C CA . VAL A 1 87 ? -24.426 -0.689 17.290 1.00 93.62 87 VAL A CA 1
ATOM 619 C C . VAL A 1 87 ? -23.992 0.708 17.711 1.00 93.62 87 VAL A C 1
ATOM 621 O O . VAL A 1 87 ? -23.224 1.359 17.004 1.00 93.62 87 VAL A O 1
ATOM 624 N N . ALA A 1 88 ? -24.474 1.158 18.871 1.00 93.31 88 ALA A N 1
ATOM 625 C CA . ALA A 1 88 ? -24.001 2.392 19.480 1.00 93.31 88 ALA A CA 1
ATOM 626 C C . ALA A 1 88 ? -22.532 2.233 19.889 1.00 93.31 88 ALA A C 1
ATOM 628 O O . ALA A 1 88 ? -22.157 1.267 20.558 1.00 93.31 88 ALA A O 1
ATOM 629 N N . LEU A 1 89 ? -21.694 3.182 19.478 1.00 96.19 89 LEU A N 1
ATOM 630 C CA . LEU A 1 89 ? -20.301 3.218 19.899 1.00 96.19 89 LEU A CA 1
ATOM 631 C C . LEU A 1 89 ? -20.217 3.715 21.348 1.00 96.19 89 LEU A C 1
ATOM 633 O O . LEU A 1 89 ? -20.926 4.657 21.705 1.00 96.19 89 LEU A O 1
ATOM 637 N N . PRO A 1 90 ? -19.333 3.143 22.186 1.00 96.44 90 PRO 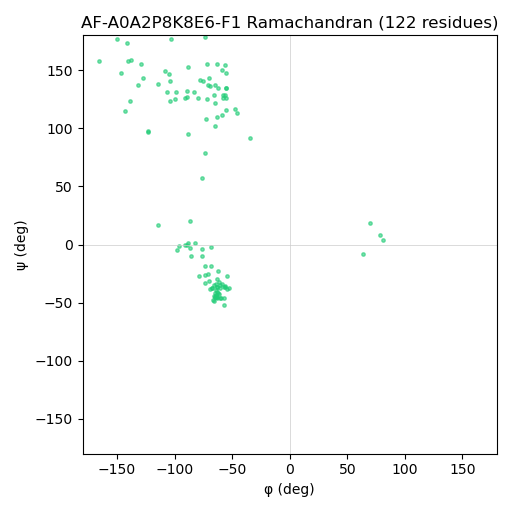A N 1
ATOM 638 C CA . PRO A 1 90 ? -19.017 3.738 23.477 1.00 96.44 90 PRO A CA 1
ATOM 639 C C . PRO A 1 90 ? -18.550 5.194 23.304 1.00 96.44 90 PRO A C 1
ATOM 641 O O . PRO A 1 90 ? -17.859 5.480 22.320 1.00 96.44 90 PRO A O 1
ATOM 644 N N . PRO A 1 91 ? -18.817 6.102 24.264 1.00 97.00 91 PRO A N 1
ATOM 645 C CA . PRO A 1 91 ? -18.447 7.515 24.140 1.00 97.00 91 PRO A CA 1
ATOM 646 C C . PRO A 1 91 ? -16.968 7.742 23.796 1.00 97.00 91 PRO A C 1
ATOM 648 O O . PRO A 1 91 ? -16.636 8.603 22.988 1.00 97.00 91 PRO A O 1
ATOM 651 N N . LEU A 1 92 ? -16.069 6.917 24.346 1.00 97.62 92 LEU A N 1
ATOM 652 C CA . LEU A 1 92 ? -14.639 6.992 24.046 1.00 97.62 92 LEU A CA 1
ATOM 653 C C . LEU A 1 92 ? -14.311 6.604 22.595 1.00 97.62 92 LEU A C 1
ATOM 655 O O . LEU A 1 92 ? -13.438 7.214 21.987 1.00 97.62 92 LEU A O 1
ATOM 659 N N . ALA A 1 93 ? -15.009 5.616 22.030 1.00 96.56 93 ALA A N 1
ATOM 660 C CA . ALA A 1 93 ? -14.823 5.215 20.638 1.00 96.56 93 ALA A CA 1
ATOM 661 C C . ALA A 1 93 ? -15.336 6.297 19.680 1.00 96.56 93 ALA A C 1
ATOM 663 O O . ALA A 1 93 ? -14.682 6.587 18.682 1.00 96.56 93 ALA A O 1
ATOM 664 N N . GLN A 1 94 ? -16.455 6.944 20.012 1.00 95.69 94 GLN A N 1
ATOM 665 C CA . GLN A 1 94 ? -16.948 8.087 19.248 1.00 95.69 94 GLN A CA 1
ATOM 666 C C . GLN A 1 94 ? -15.965 9.261 19.304 1.00 95.69 94 GLN A C 1
ATOM 668 O O . GLN A 1 94 ? -15.570 9.778 18.261 1.00 95.69 94 GLN A O 1
ATOM 673 N N . ARG A 1 95 ? -15.462 9.589 20.502 1.00 97.00 95 ARG A N 1
ATOM 674 C CA . ARG A 1 95 ? -14.439 10.626 20.668 1.00 97.00 95 ARG A CA 1
ATOM 675 C C . ARG A 1 95 ? -13.150 10.310 19.910 1.00 97.00 95 ARG A C 1
ATOM 677 O O . ARG A 1 95 ? -12.511 11.209 19.373 1.00 97.00 95 ARG A O 1
ATOM 684 N N . PHE A 1 96 ? -12.756 9.041 19.862 1.00 96.81 96 PHE A N 1
ATOM 685 C CA . PHE A 1 96 ? -11.604 8.607 19.079 1.00 96.81 96 PHE A CA 1
ATOM 686 C C . PHE A 1 96 ? -11.809 8.850 17.578 1.00 96.81 96 PHE A C 1
ATOM 688 O O . PHE A 1 96 ? -10.903 9.374 16.936 1.00 96.81 96 PHE A O 1
ATOM 695 N N . LEU A 1 97 ? -12.984 8.520 17.029 1.00 95.75 97 LEU A N 1
ATOM 696 C CA . LEU A 1 97 ? -13.289 8.763 15.614 1.00 95.75 97 LEU A CA 1
ATOM 697 C C . LEU A 1 97 ? -13.279 10.256 15.265 1.00 95.75 97 LEU A C 1
ATOM 699 O O . LEU A 1 97 ? -12.712 10.624 14.241 1.00 95.75 97 LEU A O 1
ATOM 703 N N . GLU A 1 98 ? -13.822 11.112 16.134 1.00 95.12 98 GLU A N 1
ATOM 704 C CA . GLU A 1 98 ? -13.764 12.573 15.966 1.00 95.12 98 GLU A CA 1
ATOM 705 C C . GLU A 1 98 ? -12.314 13.068 15.859 1.00 95.12 98 GLU A C 1
ATOM 707 O O . GLU A 1 98 ? -11.946 13.732 14.892 1.00 95.12 98 GLU A O 1
ATOM 712 N N . LEU A 1 99 ? -11.465 12.685 16.820 1.00 96.25 99 LEU A N 1
ATOM 713 C CA . LEU A 1 99 ? -10.051 13.071 16.834 1.00 96.25 99 LEU A CA 1
ATOM 714 C C . LEU A 1 99 ? -9.290 12.522 15.620 1.00 96.25 99 LEU A C 1
ATOM 716 O O . LEU A 1 99 ? -8.397 13.188 15.090 1.00 96.25 99 LEU A O 1
ATOM 720 N N . LEU A 1 100 ? -9.631 11.308 15.181 1.00 94.69 100 LEU A N 1
ATOM 721 C CA . LEU A 1 100 ? -9.036 10.687 14.003 1.00 94.69 100 LEU A CA 1
ATOM 722 C C . LEU A 1 100 ? -9.374 11.480 12.733 1.00 94.69 100 LEU A C 1
ATOM 724 O O . LEU A 1 100 ? -8.478 11.754 11.936 1.00 94.69 100 LEU A O 1
ATOM 728 N N . GLU A 1 101 ? -10.633 11.887 12.562 1.00 93.44 101 GLU A N 1
ATOM 729 C CA . GLU A 1 101 ? -11.059 12.714 11.429 1.00 93.44 101 GLU A CA 1
ATOM 730 C C . GLU A 1 101 ? -10.426 14.108 11.445 1.00 93.44 101 GLU A C 1
ATOM 732 O O . GLU A 1 101 ? -9.946 14.570 10.409 1.00 93.44 101 GLU A O 1
ATOM 737 N N . GLU A 1 102 ? -10.395 14.773 12.603 1.00 93.50 102 GLU A N 1
ATOM 738 C CA . GLU A 1 102 ? -9.746 16.080 12.768 1.00 93.50 102 GLU A CA 1
ATOM 739 C C . GLU A 1 102 ? -8.265 16.015 12.372 1.00 93.50 102 GLU A C 1
ATOM 741 O O . GLU A 1 102 ? -7.780 16.849 11.603 1.00 93.50 102 GLU A O 1
ATOM 746 N N . THR A 1 103 ? -7.560 14.984 12.846 1.00 91.25 103 THR A N 1
ATOM 747 C CA . THR A 1 103 ? -6.140 14.776 12.538 1.00 91.25 103 THR A CA 1
ATOM 748 C C . THR A 1 103 ? -5.936 14.499 11.049 1.00 91.25 103 THR A C 1
ATOM 750 O O . THR A 1 103 ? -5.088 15.132 10.423 1.00 91.25 103 THR A O 1
ATOM 753 N N . ALA A 1 104 ? -6.755 13.628 10.450 1.00 87.75 104 ALA A N 1
ATOM 754 C CA . ALA A 1 104 ? -6.651 13.279 9.033 1.00 87.75 104 ALA A CA 1
ATOM 755 C C . ALA A 1 104 ? -6.907 14.479 8.102 1.00 87.75 104 ALA A C 1
ATOM 757 O O . ALA A 1 104 ? -6.245 14.614 7.075 1.00 87.75 104 ALA A O 1
ATOM 758 N N . ARG A 1 105 ? -7.831 15.383 8.460 1.00 82.62 105 ARG A N 1
ATOM 759 C CA . ARG A 1 105 ? -8.071 16.630 7.705 1.00 82.62 105 ARG A CA 1
ATOM 760 C C . ARG A 1 105 ? -6.916 17.625 7.845 1.00 82.62 105 ARG A C 1
ATOM 762 O O . ARG A 1 105 ? -6.647 18.373 6.909 1.00 82.62 105 ARG A O 1
ATOM 769 N N . GLY A 1 106 ? -6.230 17.631 8.989 1.00 72.19 106 GLY A N 1
ATOM 770 C CA . GLY A 1 106 ? -5.058 18.476 9.237 1.00 72.19 106 GLY A CA 1
ATOM 771 C C . GLY A 1 106 ? -3.780 18.027 8.516 1.00 72.19 106 GLY A C 1
ATOM 772 O O . GLY A 1 106 ? -2.864 18.832 8.360 1.00 72.19 106 GLY A O 1
ATOM 773 N N . GLU A 1 107 ? -3.713 16.773 8.061 1.00 62.16 107 GLU A N 1
ATOM 774 C CA . GLU A 1 107 ? -2.572 16.198 7.329 1.00 62.16 107 GLU A CA 1
ATOM 775 C C . GLU A 1 107 ? -2.639 16.394 5.802 1.00 62.16 107 GLU A C 1
ATOM 777 O O . GLU A 1 107 ? -1.741 15.945 5.092 1.00 62.16 107 GLU A O 1
ATOM 782 N N . VAL A 1 108 ? -3.665 17.070 5.268 1.00 49.69 108 VAL A N 1
ATOM 783 C CA . VAL A 1 108 ? -3.832 17.287 3.817 1.00 49.69 108 VAL A CA 1
ATOM 784 C C . VAL A 1 108 ? -2.825 18.335 3.304 1.00 49.69 108 VAL A C 1
ATOM 786 O O . VAL A 1 108 ? -3.138 19.505 3.108 1.00 49.69 108 VAL A O 1
ATOM 789 N N . GLY A 1 109 ? -1.583 17.898 3.102 1.00 47.72 109 GLY A N 1
ATOM 790 C CA . GLY A 1 109 ? -0.465 18.595 2.460 1.00 47.72 109 GLY A CA 1
ATOM 791 C C . GLY A 1 109 ? 0.648 17.581 2.139 1.00 47.72 109 GLY A C 1
ATOM 792 O O . GLY A 1 109 ? 0.656 16.505 2.743 1.00 47.72 109 GLY A O 1
ATOM 793 N N . PRO A 1 110 ? 1.568 17.847 1.186 1.00 41.50 110 PRO A N 1
ATOM 794 C CA . PRO A 1 110 ? 2.651 16.910 0.877 1.00 41.50 110 PRO A CA 1
ATOM 795 C C . PRO A 1 110 ? 3.414 16.620 2.167 1.00 41.50 110 PRO A C 1
ATOM 797 O O . PRO A 1 110 ? 3.788 17.566 2.856 1.00 41.50 110 PRO A O 1
ATOM 800 N N . ALA A 1 111 ? 3.551 15.330 2.499 1.00 46.03 111 ALA A N 1
ATOM 801 C CA . ALA A 1 111 ? 3.989 14.803 3.791 1.00 46.03 111 ALA A CA 1
ATOM 802 C C . ALA A 1 111 ? 5.040 15.694 4.479 1.00 46.03 111 ALA A C 1
ATOM 804 O O . ALA A 1 111 ? 6.243 15.568 4.259 1.00 46.03 111 ALA A O 1
ATOM 805 N N . GLY A 1 112 ? 4.560 16.621 5.310 1.00 43.62 112 GLY A N 1
ATOM 806 C CA . GLY A 1 112 ? 5.396 17.375 6.228 1.00 43.62 112 GLY A CA 1
ATOM 807 C C . GLY A 1 112 ? 5.848 16.449 7.356 1.00 43.62 112 GLY A C 1
ATOM 808 O O . GLY A 1 112 ? 5.172 15.456 7.640 1.00 43.62 112 GLY A O 1
ATOM 809 N N . PRO A 1 113 ? 6.982 16.738 8.015 1.00 38.06 113 PRO A N 1
ATOM 810 C CA . PRO A 1 113 ? 7.491 15.879 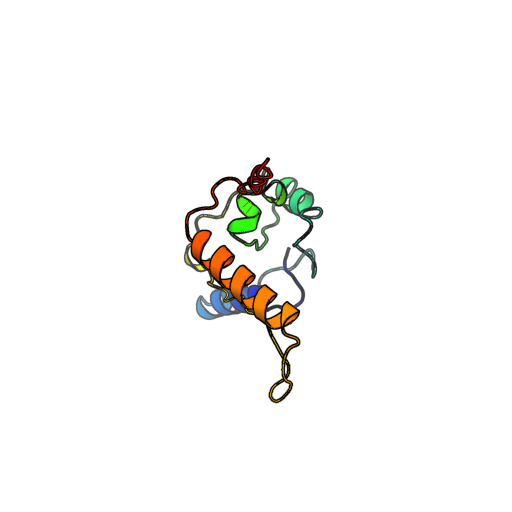9.074 1.00 38.06 113 PRO A CA 1
ATOM 811 C C . PRO A 1 113 ? 6.423 15.689 10.155 1.00 38.06 113 PRO A C 1
ATOM 813 O O . PRO A 1 113 ? 5.773 16.651 10.574 1.00 38.06 113 PRO A O 1
ATOM 816 N N . ALA A 1 114 ? 6.254 14.435 10.587 1.00 47.34 114 ALA A N 1
ATOM 817 C CA . ALA A 1 114 ? 5.302 14.030 11.612 1.00 47.34 114 ALA A CA 1
ATOM 818 C C . ALA A 1 114 ? 5.371 14.995 12.804 1.00 47.34 114 ALA A C 1
ATOM 820 O O . ALA A 1 114 ? 6.391 15.082 13.497 1.00 47.34 114 ALA A O 1
ATOM 821 N N . ARG A 1 115 ? 4.292 15.753 13.032 1.00 51.72 115 ARG A N 1
ATOM 822 C CA . ARG A 1 115 ? 4.210 16.682 14.160 1.00 51.72 115 ARG A CA 1
ATOM 823 C C . ARG A 1 115 ? 4.230 15.863 15.446 1.00 51.72 115 ARG A C 1
ATOM 825 O O . ARG A 1 115 ? 3.231 15.269 15.840 1.00 51.72 115 ARG A O 1
ATOM 832 N N . ARG A 1 116 ? 5.387 15.828 16.110 1.00 46.12 116 ARG A N 1
ATOM 833 C CA . ARG A 1 116 ? 5.535 15.267 17.455 1.00 46.12 116 ARG A CA 1
ATOM 834 C C . ARG A 1 116 ? 4.596 16.056 18.370 1.00 46.12 116 ARG A C 1
ATOM 836 O O . ARG A 1 116 ? 4.797 17.253 18.552 1.00 46.12 116 ARG A O 1
ATOM 843 N N . GLY A 1 117 ? 3.543 15.403 18.865 1.00 41.78 117 GLY A N 1
ATOM 844 C CA . GLY A 1 117 ? 2.488 16.038 19.652 1.00 41.78 117 GLY A CA 1
ATOM 845 C C . GLY A 1 117 ? 3.066 16.930 20.748 1.00 41.78 117 GLY A C 1
ATOM 846 O O . GLY A 1 117 ? 3.768 16.456 21.643 1.00 41.78 117 GLY A O 1
ATOM 847 N N . ALA A 1 118 ? 2.794 18.232 20.660 1.00 44.91 118 ALA A N 1
ATOM 848 C CA . ALA A 1 118 ? 3.141 19.175 21.705 1.00 44.91 118 ALA A CA 1
ATOM 849 C C . ALA A 1 118 ? 2.360 18.785 22.967 1.00 44.91 118 ALA A C 1
ATOM 851 O O . ALA A 1 118 ? 1.135 18.913 23.023 1.00 44.91 118 ALA A O 1
ATOM 852 N N . ARG A 1 119 ? 3.067 18.280 23.985 1.00 46.31 119 ARG A N 1
ATOM 853 C CA . ARG A 1 119 ? 2.529 18.172 25.344 1.00 46.31 119 ARG A CA 1
ATOM 854 C C . ARG A 1 119 ? 2.066 19.571 25.757 1.00 46.31 119 ARG A C 1
ATOM 856 O O . ARG A 1 119 ? 2.891 20.475 25.866 1.00 46.31 119 ARG A O 1
ATOM 863 N N . ARG A 1 120 ? 0.759 19.751 25.982 1.00 47.38 120 ARG A N 1
ATOM 864 C CA . ARG A 1 120 ? 0.238 20.958 26.642 1.00 47.38 120 ARG A CA 1
ATOM 865 C C . ARG A 1 120 ? 0.940 21.079 28.002 1.00 47.38 120 ARG A C 1
ATOM 867 O O . ARG A 1 120 ? 0.957 20.082 28.728 1.00 47.38 120 ARG A O 1
ATOM 874 N N . PRO A 1 121 ? 1.527 22.236 28.354 1.00 44.31 121 PRO A N 1
ATOM 875 C CA . PRO A 1 121 ? 2.079 22.418 29.686 1.00 44.31 121 PRO A CA 1
ATOM 876 C C . PRO A 1 121 ? 0.947 22.306 30.709 1.00 44.31 121 PRO A C 1
ATOM 878 O O . PRO A 1 121 ? -0.146 22.845 30.509 1.00 44.31 121 PRO A O 1
ATOM 881 N N . ALA A 1 122 ? 1.208 21.553 31.777 1.00 47.84 122 ALA A N 1
ATOM 882 C CA . ALA A 1 122 ? 0.327 21.479 32.928 1.00 47.84 122 ALA A CA 1
ATOM 883 C C . ALA A 1 122 ? 0.156 22.895 33.494 1.00 47.84 122 ALA A C 1
ATOM 885 O O . ALA A 1 122 ? 1.142 23.602 33.704 1.00 47.84 122 ALA A O 1
ATOM 886 N N . ARG A 1 123 ? -1.096 23.321 33.688 1.00 52.22 123 ARG A N 1
ATOM 887 C CA . ARG A 1 123 ? -1.391 24.537 34.449 1.00 52.22 123 ARG A CA 1
ATOM 888 C C . ARG A 1 123 ? -0.957 24.290 35.894 1.00 52.22 123 ARG A C 1
ATOM 890 O O . ARG A 1 123 ? -1.413 23.314 36.486 1.00 52.22 123 ARG A O 1
ATOM 897 N N . ALA A 1 124 ? -0.049 25.135 36.377 1.00 59.31 124 ALA A N 1
ATOM 898 C CA . ALA A 1 124 ? 0.236 25.308 37.796 1.00 59.31 124 ALA A CA 1
ATOM 899 C C . ALA A 1 124 ? -0.947 25.989 38.494 1.00 59.31 124 ALA A C 1
ATOM 901 O O . ALA A 1 124 ? -1.672 26.746 37.800 1.00 59.31 124 ALA A O 1
#

Radius of gyration: 18.92 Å; Cα contacts (8 Å, |Δi|>4): 74; chains: 1; bounding box: 46×38×62 Å

Sequence (124 aa):
MLPGPAVAARRSVEGRLAEAGLPPPRVTVEVSNTAGGQLNRLVAQSDLVSIMSESQLGMASGQGLAPLPMAEARFTRTIGALTRKGVALPPLAQRFLELLEETARGEVGPAGPARRGARRPARA

pLDDT: mean 82.78, std 16.25, range [38.06, 97.62]

Secondary structure (DSSP, 8-state):
-B--TTSHHHHHHHHHHHHTTPPPP--S-B-S--TT-TTHHHHHTSS------HHHHTSGGGTT----S-GGG-----------TT-PPPHHHHHHHHHHHHHHHHT-SS---------PPPP-